Protein AF-A0A0W1DBP7-F1 (afdb_monomer)

Solvent-accessible surface area (backbone atoms only — not comparable to full-atom values): 7617 Å² total; per-residue (Å²): 140,69,66,87,92,62,94,79,90,61,62,26,74,44,66,66,58,43,44,64,75,72,58,44,74,89,83,44,68,94,63,86,86,74,84,48,80,44,69,78,95,61,90,70,92,75,86,72,64,90,73,64,76,81,68,60,58,95,81,39,76,88,51,51,82,49,32,64,56,40,52,46,50,53,54,48,40,57,60,72,68,49,84,80,83,87,79,79,66,71,64,87,64,51,80,85,83,69,69,35,28,36,49,69,74,90,71,71,78,86,125

Radius of gyration: 17.89 Å; Cα contacts (8 Å, |Δi|>4): 83; chains: 1; bounding box: 38×36×52 Å

Sequence (111 aa):
MSPTGIPMFYGAFDADTAWAENFDPALHAGQVASVGTFRPTRDLKVLDLAQLPPVPSIFDSERRNLLNTLRFLHRFADDVSKPIARDGREHMRRGSIAMATASVASDVARV

Foldseek 3Di:
DDFPPDDDADAALDPVVLCVQPDDCVVQPPHDADEAEDEDPDADDDDDLPDQDDQDDCPPPVCVVCNVVSVVSVVVSVVVPDRDDPPVPPPPGDDDHDYYHYNHPPPNPDD

Structure (mmCIF, N/CA/C/O backbone):
data_AF-A0A0W1DBP7-F1
#
_entry.id   AF-A0A0W1DBP7-F1
#
loop_
_atom_site.group_PDB
_atom_site.id
_atom_site.type_symbol
_atom_site.label_atom_id
_atom_site.label_alt_id
_atom_site.label_comp_id
_atom_site.label_asym_id
_atom_site.label_entity_id
_atom_site.label_seq_id
_atom_site.pdbx_PDB_ins_code
_atom_site.Cartn_x
_atom_site.Cartn_y
_atom_site.Cartn_z
_atom_site.occupancy
_atom_site.B_iso_or_equiv
_atom_site.auth_seq_id
_atom_site.auth_comp_id
_atom_site.auth_asym_id
_atom_site.auth_atom_id
_atom_site.pdbx_PDB_model_num
ATOM 1 N N . MET A 1 1 ? -3.987 10.185 -1.514 1.00 51.03 1 MET A N 1
ATOM 2 C CA . MET A 1 1 ? -4.416 11.381 -2.278 1.00 51.03 1 MET A CA 1
ATOM 3 C C . MET A 1 1 ? -5.568 10.988 -3.196 1.00 51.03 1 MET A C 1
ATOM 5 O O . MET A 1 1 ? -5.309 10.461 -4.264 1.00 51.03 1 MET A O 1
ATOM 9 N N . SER A 1 2 ? -6.823 11.209 -2.798 1.00 45.69 2 SER A N 1
ATOM 10 C CA . SER A 1 2 ? -7.975 11.103 -3.711 1.00 45.69 2 SER A CA 1
ATOM 11 C C . SER A 1 2 ? -8.434 12.495 -4.158 1.00 45.69 2 SER A C 1
ATOM 13 O O . SER A 1 2 ? -8.257 13.464 -3.404 1.00 45.69 2 SER A O 1
ATOM 15 N N . PRO A 1 3 ? -8.991 12.622 -5.373 1.00 48.91 3 PRO A N 1
ATOM 16 C CA . PRO A 1 3 ? -9.848 13.742 -5.735 1.00 48.91 3 PRO A CA 1
ATOM 17 C C . PRO A 1 3 ? -11.094 13.747 -4.845 1.00 48.91 3 PRO A C 1
ATOM 19 O O . PRO A 1 3 ? -11.616 12.690 -4.483 1.00 48.91 3 PRO A O 1
ATOM 22 N N . THR A 1 4 ? -11.581 14.931 -4.492 1.00 53.12 4 THR A N 1
ATOM 23 C CA . THR A 1 4 ? -12.847 15.079 -3.770 1.00 53.12 4 THR A CA 1
ATOM 24 C C . THR A 1 4 ? -13.982 14.450 -4.583 1.00 53.12 4 THR A C 1
ATOM 26 O O . THR A 1 4 ? -14.108 14.723 -5.773 1.00 53.12 4 THR A O 1
ATOM 29 N N . GLY A 1 5 ? -14.806 13.612 -3.947 1.00 61.38 5 GLY A N 1
ATOM 30 C CA . GLY A 1 5 ? -16.000 13.018 -4.565 1.00 61.38 5 GLY A CA 1
ATOM 31 C C . GLY A 1 5 ? -15.848 11.587 -5.092 1.00 61.38 5 GLY A C 1
ATOM 32 O O . GLY A 1 5 ? -16.846 11.008 -5.507 1.00 61.38 5 GLY A O 1
ATOM 33 N N . ILE A 1 6 ? -14.654 10.985 -5.038 1.00 71.06 6 ILE A N 1
ATOM 34 C CA . ILE A 1 6 ? -14.465 9.564 -5.375 1.00 71.06 6 ILE A CA 1
ATOM 35 C C . ILE A 1 6 ? -14.265 8.765 -4.079 1.00 71.06 6 ILE A C 1
ATOM 37 O O . ILE A 1 6 ? -13.284 9.018 -3.369 1.00 71.06 6 ILE A O 1
ATOM 41 N N . PRO A 1 7 ? -15.160 7.814 -3.742 1.00 69.56 7 PRO A N 1
ATOM 42 C CA . PRO A 1 7 ? -14.985 6.977 -2.563 1.00 69.56 7 PRO A CA 1
ATOM 43 C C . PRO A 1 7 ? -13.757 6.086 -2.753 1.00 69.56 7 PRO A C 1
ATOM 45 O O . PRO A 1 7 ? -13.618 5.410 -3.772 1.00 69.56 7 PRO A O 1
ATOM 48 N N . MET A 1 8 ? -12.860 6.087 -1.769 1.00 74.44 8 MET A N 1
ATOM 49 C CA . MET A 1 8 ? -11.694 5.209 -1.751 1.00 74.44 8 MET A CA 1
ATOM 50 C C . MET A 1 8 ? -11.635 4.456 -0.434 1.00 74.44 8 MET A C 1
ATOM 52 O O . MET A 1 8 ? -11.915 5.015 0.625 1.00 74.44 8 MET A O 1
ATOM 56 N N . PHE A 1 9 ? -11.243 3.192 -0.524 1.00 82.50 9 PHE A N 1
ATOM 57 C CA . PHE A 1 9 ? -10.995 2.334 0.619 1.00 82.50 9 PHE A CA 1
ATOM 58 C C . PHE A 1 9 ? -9.489 2.309 0.892 1.00 82.50 9 PHE A C 1
ATOM 60 O O . PHE A 1 9 ? -8.713 1.954 0.005 1.00 82.50 9 PHE A O 1
ATOM 67 N N . TYR A 1 10 ? -9.089 2.701 2.100 1.00 81.38 10 TYR A N 1
ATOM 68 C CA . TYR A 1 10 ? -7.719 2.567 2.587 1.00 81.38 10 TYR A CA 1
ATOM 69 C C . TYR A 1 10 ? -7.731 1.551 3.720 1.00 81.38 10 TYR A C 1
ATOM 71 O O . TYR A 1 10 ? -8.508 1.691 4.664 1.00 81.38 10 TYR A O 1
ATOM 79 N N . GLY A 1 11 ? -6.884 0.539 3.612 1.00 84.69 11 GLY A N 1
ATOM 80 C CA . GLY A 1 11 ? -6.753 -0.487 4.626 1.00 84.69 11 GLY A CA 1
ATOM 81 C C . GLY A 1 11 ? -5.366 -1.095 4.604 1.00 84.69 11 GLY A C 1
ATOM 82 O O . GLY A 1 11 ? -4.634 -0.945 3.627 1.00 84.69 11 GLY A O 1
ATOM 83 N N . ALA A 1 12 ? -5.040 -1.793 5.683 1.00 86.56 12 ALA A N 1
ATOM 84 C CA . ALA A 1 12 ? -3.792 -2.524 5.834 1.00 86.56 12 ALA A CA 1
ATOM 85 C C . ALA A 1 12 ? -4.054 -4.031 5.925 1.00 86.56 12 ALA A C 1
ATOM 87 O O . ALA A 1 12 ? -5.171 -4.461 6.245 1.00 86.56 12 ALA A O 1
ATOM 88 N N . PHE A 1 13 ? -3.012 -4.816 5.649 1.00 86.31 13 PHE A N 1
ATOM 89 C CA . PHE A 1 13 ? -3.043 -6.276 5.761 1.00 86.31 13 PHE A CA 1
ATOM 90 C C . PHE A 1 13 ? -3.002 -6.760 7.215 1.00 86.31 13 PHE A C 1
ATOM 92 O O . PHE A 1 13 ? -3.473 -7.860 7.503 1.00 86.31 13 PHE A O 1
ATOM 99 N N . ASP A 1 14 ? -2.495 -5.932 8.127 1.00 86.25 14 ASP A N 1
ATOM 100 C CA . ASP A 1 14 ? -2.421 -6.191 9.559 1.00 86.25 14 ASP A CA 1
ATOM 101 C C . ASP A 1 14 ? -2.948 -4.999 10.377 1.00 86.25 14 ASP A C 1
ATOM 103 O O . ASP A 1 14 ? -3.019 -3.858 9.910 1.00 86.25 14 ASP A O 1
ATOM 107 N N . ALA A 1 15 ? -3.388 -5.290 11.602 1.00 84.00 15 ALA A N 1
ATOM 108 C CA . ALA A 1 15 ? -4.020 -4.304 12.472 1.00 84.00 15 ALA A CA 1
ATOM 109 C C . ALA A 1 15 ? -3.020 -3.284 13.036 1.00 84.00 15 ALA A C 1
ATOM 111 O O . ALA A 1 15 ? -3.393 -2.127 13.227 1.00 84.00 15 ALA A O 1
ATOM 112 N N . ASP A 1 16 ? -1.768 -3.686 13.258 1.00 86.25 16 ASP A N 1
ATOM 113 C CA . ASP A 1 16 ? -0.735 -2.818 13.825 1.00 86.25 16 ASP A CA 1
ATOM 114 C C . ASP A 1 16 ? -0.360 -1.698 12.849 1.00 86.25 16 ASP A C 1
ATOM 116 O O . ASP A 1 16 ? -0.253 -0.539 13.252 1.00 86.25 16 ASP A O 1
ATOM 120 N N . THR A 1 17 ? -0.257 -2.007 11.555 1.00 84.25 17 THR A N 1
ATOM 121 C CA . THR A 1 17 ? -0.044 -1.018 10.494 1.00 84.25 17 THR A CA 1
ATOM 122 C C . THR A 1 17 ? -1.229 -0.062 10.393 1.00 84.25 17 THR A C 1
ATOM 124 O O . THR A 1 17 ? -1.035 1.152 10.402 1.00 84.25 17 THR A O 1
ATOM 127 N N . ALA A 1 18 ? -2.467 -0.575 10.385 1.00 83.88 18 ALA A N 1
ATOM 128 C CA . ALA A 1 18 ? -3.660 0.281 10.374 1.00 83.88 18 ALA A CA 1
ATOM 129 C C . ALA A 1 18 ? -3.700 1.225 11.590 1.00 83.88 18 ALA A C 1
ATOM 131 O O . ALA A 1 18 ? -4.031 2.407 11.461 1.00 83.88 18 ALA A O 1
ATOM 132 N N . TRP A 1 19 ? -3.327 0.713 12.766 1.00 82.88 19 TRP A N 1
ATOM 133 C CA . TRP A 1 19 ? -3.234 1.498 13.988 1.00 82.88 19 TRP A CA 1
ATOM 134 C C . TRP A 1 19 ? -2.144 2.567 13.895 1.00 82.88 19 TRP A C 1
ATOM 136 O O . TRP A 1 19 ? -2.419 3.736 14.149 1.00 82.88 19 TRP A O 1
ATOM 146 N N . ALA A 1 20 ? -0.925 2.203 13.497 1.00 82.31 20 ALA A N 1
ATOM 147 C CA . ALA A 1 20 ? 0.193 3.137 13.380 1.00 82.31 20 ALA A CA 1
ATOM 148 C C . ALA A 1 20 ? -0.090 4.256 12.362 1.00 82.31 20 ALA A C 1
ATOM 150 O O . ALA A 1 20 ? 0.274 5.416 12.587 1.00 82.31 20 ALA A O 1
ATOM 151 N N . GLU A 1 21 ? -0.781 3.935 11.266 1.00 79.62 21 GLU A N 1
ATOM 152 C CA . GLU A 1 21 ? -1.119 4.891 10.213 1.00 79.62 21 GLU A CA 1
ATOM 153 C C . GLU A 1 21 ? -2.224 5.875 10.607 1.00 79.62 21 GLU A C 1
ATOM 155 O O . GLU A 1 21 ? -2.184 7.027 10.164 1.00 79.62 21 GLU A O 1
ATOM 160 N N . ASN A 1 22 ? -3.174 5.474 11.458 1.00 77.69 22 ASN A N 1
ATOM 161 C CA . ASN A 1 22 ? -4.354 6.290 11.757 1.00 77.69 22 ASN A CA 1
ATOM 162 C C . ASN A 1 22 ? -4.443 6.782 13.210 1.00 77.69 22 ASN A C 1
ATOM 164 O O . ASN A 1 22 ? -5.210 7.701 13.487 1.00 77.69 22 ASN A O 1
ATOM 168 N N . PHE A 1 23 ? -3.698 6.202 14.148 1.00 79.31 23 PHE A N 1
ATOM 169 C CA . PHE A 1 23 ? -3.707 6.631 15.541 1.00 79.31 23 PHE A CA 1
ATOM 170 C C . PHE A 1 23 ? -2.504 7.528 15.840 1.00 79.31 23 PHE A C 1
ATOM 172 O O . PHE A 1 23 ? -1.348 7.219 15.546 1.00 79.31 23 PHE A O 1
ATOM 179 N N . ASP A 1 24 ? -2.794 8.664 16.456 1.00 80.44 24 ASP A N 1
ATOM 180 C CA . ASP A 1 24 ? -1.801 9.568 17.018 1.00 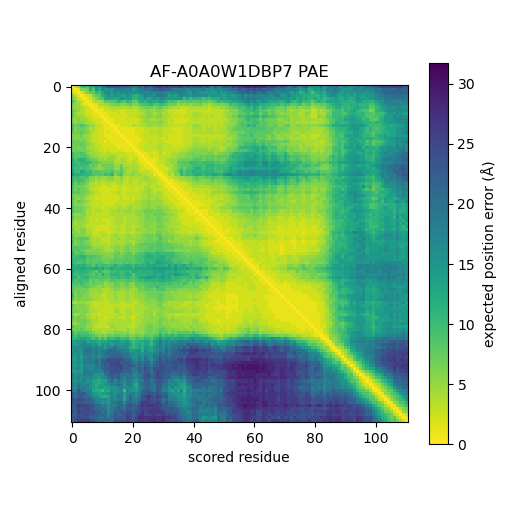80.44 24 ASP A CA 1
ATOM 181 C C . ASP A 1 24 ? -2.139 9.782 18.496 1.00 80.44 24 ASP A C 1
ATOM 183 O O . ASP A 1 24 ? -3.182 10.384 18.771 1.00 80.44 24 ASP A O 1
ATOM 187 N N . PRO A 1 25 ? -1.305 9.321 19.444 1.00 78.19 25 PRO A N 1
ATOM 188 C CA . PRO A 1 25 ? -1.581 9.468 20.870 1.00 78.19 25 PRO A CA 1
ATOM 189 C C . PRO A 1 25 ? -1.814 10.917 21.313 1.00 78.19 25 PRO A C 1
ATOM 191 O O . PRO A 1 25 ? -2.578 11.139 22.250 1.00 78.19 25 PRO A O 1
ATOM 194 N N . ALA A 1 26 ? -1.191 11.898 20.649 1.00 80.56 26 ALA A N 1
ATOM 195 C CA . ALA A 1 26 ? -1.347 13.310 20.989 1.00 80.56 26 ALA A CA 1
ATOM 196 C C . ALA A 1 26 ? -2.685 13.887 20.499 1.00 80.56 26 ALA A C 1
ATOM 198 O O . ALA A 1 26 ? -3.254 14.753 21.159 1.00 80.56 26 ALA A O 1
ATOM 199 N N . LEU A 1 27 ? -3.198 13.405 19.361 1.00 75.94 27 LEU A N 1
ATOM 200 C CA . LEU A 1 27 ? -4.445 13.902 18.759 1.00 75.94 27 LEU A CA 1
ATOM 201 C C . LEU A 1 27 ? -5.683 13.076 19.144 1.00 75.94 27 LEU A C 1
ATOM 203 O O . LEU A 1 27 ? -6.799 13.588 19.088 1.00 75.94 27 LEU A O 1
ATOM 207 N N . HIS A 1 28 ? -5.501 11.816 19.542 1.00 79.12 28 HIS A N 1
ATOM 208 C CA . HIS A 1 28 ? -6.583 10.844 19.750 1.00 79.12 28 HIS A CA 1
ATOM 209 C C . HIS A 1 28 ? -6.679 10.362 21.207 1.00 79.12 28 HIS A C 1
ATOM 211 O O . HIS A 1 28 ? -7.275 9.321 21.489 1.00 79.12 28 HIS A O 1
ATOM 217 N N . ALA A 1 29 ? -6.101 11.105 22.156 1.00 78.56 29 ALA A N 1
ATOM 218 C CA . ALA A 1 29 ? -6.192 10.787 23.578 1.00 78.56 29 ALA A CA 1
ATOM 219 C C . ALA A 1 29 ? -7.663 10.664 24.027 1.00 78.56 29 ALA A C 1
ATOM 221 O O . ALA A 1 29 ? -8.467 11.576 23.836 1.00 78.56 29 ALA A O 1
ATOM 222 N N . GLY A 1 30 ? -8.018 9.521 24.623 1.00 80.62 30 GLY A N 1
ATOM 223 C CA . GLY A 1 30 ? -9.380 9.235 25.093 1.00 80.62 30 GLY A CA 1
ATOM 224 C C . GLY A 1 30 ? -10.373 8.800 24.008 1.00 80.62 30 GLY A C 1
ATOM 225 O O . GLY A 1 30 ? -11.544 8.588 24.321 1.00 80.62 30 GLY A O 1
ATOM 226 N N . GLN A 1 31 ? -9.938 8.643 22.755 1.00 83.50 31 GLN A N 1
ATOM 227 C CA . GLN A 1 31 ? -10.774 8.107 21.681 1.00 83.50 31 GLN A CA 1
ATOM 228 C C . GLN A 1 31 ? -10.656 6.582 21.586 1.00 83.50 31 GLN A C 1
ATOM 230 O O . GLN A 1 31 ? -9.618 5.998 21.894 1.00 83.50 31 GLN A O 1
ATOM 235 N N . VAL A 1 32 ? -11.727 5.937 21.124 1.00 80.19 32 VAL A N 1
ATOM 236 C CA . VAL A 1 32 ? -11.763 4.496 20.852 1.00 80.19 32 VAL A CA 1
ATOM 237 C C . VAL A 1 32 ? -11.792 4.291 19.343 1.00 80.19 32 VAL A C 1
ATOM 239 O O . VAL A 1 32 ? -12.686 4.799 18.668 1.00 80.19 32 VAL A O 1
ATOM 242 N N . ALA A 1 33 ? -10.834 3.531 18.814 1.00 79.88 33 ALA A N 1
ATOM 243 C CA . ALA A 1 33 ? -10.856 3.091 17.425 1.00 79.88 33 ALA A CA 1
ATOM 244 C C . ALA A 1 33 ? -11.522 1.714 17.320 1.00 79.88 33 ALA A C 1
ATOM 246 O O . ALA A 1 33 ? -11.310 0.838 18.157 1.00 79.88 33 ALA A O 1
ATOM 247 N N . SER A 1 34 ? -12.322 1.523 16.273 1.00 83.88 34 SER A N 1
ATOM 248 C CA . SER A 1 34 ? -12.842 0.209 15.894 1.00 83.88 34 SER A CA 1
ATOM 249 C C . SER A 1 34 ? -12.036 -0.323 14.720 1.00 83.88 34 SER A C 1
ATOM 251 O O . SER A 1 34 ? -11.789 0.405 13.761 1.00 83.88 34 SER A O 1
ATOM 253 N N . VAL A 1 35 ? -11.653 -1.594 14.789 1.00 82.75 35 VAL A N 1
ATOM 254 C CA . VAL A 1 35 ? -10.909 -2.284 13.734 1.00 82.75 35 VAL A CA 1
ATOM 255 C C . VAL A 1 35 ? -11.761 -3.445 13.239 1.00 82.75 35 VAL A C 1
ATOM 257 O O . VAL A 1 35 ? -12.282 -4.219 14.039 1.00 82.75 35 VAL A O 1
ATOM 260 N N . GLY A 1 36 ? -11.928 -3.561 11.923 1.00 83.25 36 GLY A N 1
ATOM 261 C CA . GLY A 1 36 ? -12.732 -4.612 11.302 1.00 83.25 36 GLY A CA 1
ATOM 262 C C . GLY A 1 36 ? -12.040 -5.175 10.073 1.00 83.25 36 GLY A C 1
ATOM 263 O O . GLY A 1 36 ? -11.463 -4.408 9.312 1.00 83.25 36 GLY A O 1
ATOM 264 N N . THR A 1 37 ? -12.115 -6.498 9.895 1.00 86.62 37 THR A N 1
ATOM 265 C CA . THR A 1 37 ? -11.505 -7.208 8.762 1.00 86.62 37 THR A CA 1
ATOM 266 C C . THR A 1 37 ? -12.477 -7.336 7.595 1.00 86.62 37 THR A C 1
ATOM 268 O O . THR A 1 37 ? -13.620 -7.755 7.775 1.00 86.62 37 THR A O 1
ATOM 271 N N . PHE A 1 38 ? -12.008 -7.030 6.389 1.00 87.19 38 PHE A N 1
ATOM 272 C CA . PHE A 1 38 ? -12.791 -7.065 5.158 1.00 87.19 38 PHE A CA 1
ATOM 273 C C . PHE A 1 38 ? -12.207 -8.063 4.160 1.00 87.19 38 PHE A C 1
ATOM 275 O O . PHE A 1 38 ? -10.990 -8.162 4.005 1.00 87.19 38 PHE A O 1
ATOM 282 N N . ARG A 1 39 ? -13.094 -8.759 3.439 1.00 89.56 39 ARG A N 1
ATOM 283 C CA . ARG A 1 39 ? -12.755 -9.626 2.305 1.00 89.56 39 ARG A CA 1
ATOM 284 C C . ARG A 1 39 ? -13.495 -9.134 1.061 1.00 89.56 39 ARG A C 1
ATOM 286 O O . ARG A 1 39 ? -14.700 -8.886 1.153 1.00 89.56 39 ARG A O 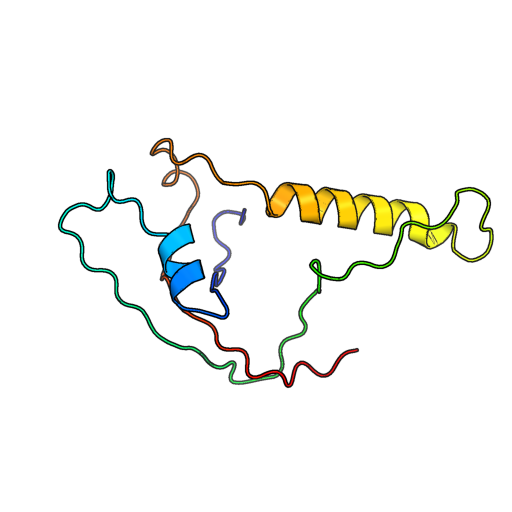1
ATOM 293 N N . PRO A 1 40 ? -12.830 -9.002 -0.098 1.00 89.25 40 PRO A N 1
ATOM 294 C CA . PRO A 1 40 ? -13.525 -8.615 -1.313 1.00 89.25 40 PRO A CA 1
ATOM 295 C C . PRO A 1 40 ? -14.505 -9.716 -1.743 1.00 89.25 40 PRO A C 1
ATOM 297 O O . PRO A 1 40 ? -14.231 -10.910 -1.625 1.00 89.25 40 PRO A O 1
ATOM 300 N N . THR A 1 41 ? -15.670 -9.310 -2.246 1.00 93.88 41 THR A N 1
ATOM 301 C CA . THR A 1 41 ? -16.716 -10.225 -2.740 1.00 93.88 41 THR A CA 1
ATOM 302 C C . THR A 1 41 ? -16.483 -10.684 -4.180 1.00 93.88 41 THR A C 1
ATOM 304 O O . THR A 1 41 ? -17.225 -11.518 -4.689 1.00 93.88 41 THR A O 1
ATOM 307 N N . ARG A 1 42 ? -15.462 -10.129 -4.835 1.00 92.31 42 ARG A N 1
ATOM 308 C CA . ARG A 1 42 ? -15.036 -10.415 -6.206 1.00 92.31 42 ARG A CA 1
ATOM 309 C C . ARG A 1 42 ? -13.533 -10.215 -6.325 1.00 92.31 42 ARG A C 1
ATOM 311 O O . ARG A 1 42 ? -12.951 -9.486 -5.522 1.00 92.31 42 ARG A O 1
ATOM 318 N N . ASP A 1 43 ? -12.945 -10.736 -7.387 1.00 93.19 43 ASP A N 1
ATOM 319 C CA . ASP A 1 43 ? -11.527 -10.523 -7.650 1.00 93.19 43 ASP A CA 1
ATOM 320 C C . ASP A 1 43 ? -11.223 -9.037 -7.891 1.00 93.19 43 ASP A C 1
ATOM 322 O O . ASP A 1 43 ? -11.981 -8.292 -8.538 1.00 93.19 43 ASP A O 1
ATOM 326 N N . LEU A 1 44 ? -10.099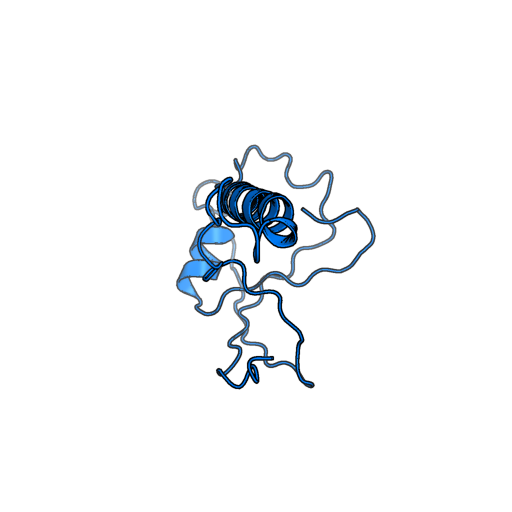 -8.596 -7.329 1.00 89.25 44 LEU A N 1
ATOM 327 C CA . LEU A 1 44 ? -9.587 -7.240 -7.463 1.00 89.25 44 LEU A CA 1
ATOM 328 C C . LEU A 1 44 ? -8.393 -7.252 -8.415 1.00 89.25 44 LEU A C 1
ATOM 330 O O . LEU A 1 44 ? -7.441 -7.999 -8.217 1.00 89.25 44 LEU A O 1
ATOM 334 N N . LYS A 1 45 ? -8.418 -6.376 -9.423 1.00 92.06 45 LYS A N 1
ATOM 335 C CA . LYS A 1 45 ? -7.220 -6.052 -10.202 1.00 92.06 45 LYS A CA 1
ATOM 336 C C . LYS A 1 45 ? -6.466 -4.963 -9.456 1.00 92.06 45 LYS A C 1
ATOM 338 O O . LYS A 1 45 ? -6.942 -3.831 -9.390 1.00 92.06 45 LYS A O 1
ATOM 343 N N . VAL A 1 46 ? -5.335 -5.329 -8.870 1.00 89.19 46 VAL A N 1
ATOM 344 C CA . VAL A 1 46 ? -4.513 -4.439 -8.048 1.00 89.19 46 VAL A CA 1
ATOM 345 C C . VAL A 1 46 ? -3.198 -4.185 -8.769 1.00 89.19 46 VAL A C 1
ATOM 347 O O . VAL A 1 46 ? -2.568 -5.119 -9.256 1.00 89.19 46 VAL A O 1
ATOM 350 N N . LEU A 1 47 ? -2.796 -2.917 -8.844 1.00 90.44 47 LEU A N 1
ATOM 351 C CA . LEU A 1 47 ? -1.463 -2.546 -9.302 1.00 90.44 47 LEU A CA 1
ATOM 352 C C . LEU A 1 47 ? -0.483 -2.715 -8.137 1.00 90.44 47 LEU A C 1
ATOM 354 O O . LEU A 1 47 ? -0.600 -2.007 -7.138 1.00 90.44 47 LEU A O 1
ATOM 358 N N . ASP A 1 48 ? 0.470 -3.633 -8.275 1.00 91.31 48 ASP A N 1
ATOM 359 C CA . ASP A 1 48 ? 1.524 -3.839 -7.283 1.00 91.31 48 ASP A CA 1
ATOM 360 C C . ASP A 1 48 ? 2.649 -2.809 -7.472 1.00 91.31 48 ASP A C 1
ATOM 362 O O . ASP A 1 48 ? 3.380 -2.829 -8.463 1.00 91.31 48 ASP A O 1
ATOM 366 N N . LEU A 1 49 ? 2.759 -1.883 -6.519 1.00 92.56 49 LEU A N 1
ATOM 367 C CA . LEU A 1 49 ? 3.834 -0.889 -6.451 1.00 92.56 49 LEU A CA 1
ATOM 368 C C . LEU A 1 49 ? 4.944 -1.286 -5.465 1.00 92.56 49 LEU A C 1
ATOM 370 O O . LEU A 1 49 ? 5.966 -0.607 -5.411 1.00 92.56 49 LEU A O 1
ATOM 374 N N . ALA A 1 50 ? 4.761 -2.365 -4.698 1.00 89.56 50 ALA A N 1
ATOM 375 C CA . ALA A 1 50 ? 5.744 -2.854 -3.735 1.00 89.56 50 ALA A CA 1
ATOM 376 C C . ALA A 1 50 ? 6.853 -3.672 -4.415 1.00 89.56 50 ALA A C 1
ATOM 378 O O . ALA A 1 50 ? 7.974 -3.731 -3.910 1.00 89.56 50 ALA A O 1
ATOM 379 N N . GLN A 1 51 ? 6.559 -4.294 -5.563 1.00 91.94 51 GLN A N 1
ATOM 380 C CA . GLN A 1 51 ? 7.506 -5.127 -6.314 1.00 91.94 51 GLN A CA 1
ATOM 381 C C . GLN A 1 51 ? 7.637 -4.691 -7.777 1.00 91.94 51 GLN A C 1
ATOM 383 O O . GLN A 1 51 ? 7.351 -5.440 -8.712 1.00 91.94 51 GLN A O 1
ATOM 388 N N . LEU A 1 52 ? 8.095 -3.458 -7.997 1.00 93.50 52 LEU A N 1
ATOM 389 C CA . LEU A 1 52 ? 8.325 -2.954 -9.349 1.00 93.50 52 LEU A CA 1
ATOM 390 C C . LEU A 1 52 ? 9.588 -3.569 -9.988 1.00 93.50 52 LEU A C 1
ATOM 392 O O . LEU A 1 52 ? 10.635 -3.642 -9.337 1.00 93.50 52 LEU A O 1
ATOM 396 N N . PRO A 1 53 ? 9.550 -3.939 -11.285 1.00 93.38 53 PRO A N 1
ATOM 397 C CA . PRO A 1 53 ? 10.741 -4.351 -12.023 1.00 93.38 53 PRO A CA 1
ATOM 398 C C . PRO A 1 53 ? 11.827 -3.265 -12.017 1.00 93.38 53 PRO A C 1
ATOM 400 O O . PRO A 1 53 ? 11.504 -2.072 -11.983 1.00 93.38 53 PRO A O 1
ATOM 403 N N . PRO A 1 54 ? 13.116 -3.634 -12.116 1.00 92.56 54 PRO A N 1
ATOM 404 C CA . PRO A 1 54 ? 14.190 -2.653 -12.183 1.00 92.56 54 PRO A CA 1
ATOM 405 C C . PRO A 1 54 ? 14.065 -1.789 -13.441 1.00 92.56 54 PRO A C 1
ATOM 407 O O . PRO A 1 54 ? 13.653 -2.253 -14.507 1.00 92.56 54 PRO A O 1
ATOM 410 N N . VAL A 1 55 ? 14.459 -0.522 -13.319 1.00 93.12 55 VAL A N 1
ATOM 411 C CA . VAL A 1 55 ? 14.505 0.398 -14.458 1.00 93.12 55 VAL A CA 1
ATOM 412 C C . VAL A 1 55 ? 15.563 -0.098 -15.456 1.00 93.12 55 VAL A C 1
ATOM 414 O O . VAL A 1 55 ? 16.718 -0.278 -15.062 1.00 93.12 55 VAL A O 1
ATOM 417 N N . PRO A 1 56 ? 15.208 -0.318 -16.737 1.00 91.69 56 PRO A N 1
ATOM 418 C CA . PRO A 1 56 ? 16.153 -0.799 -17.737 1.00 91.69 56 PRO A CA 1
ATOM 419 C C . PRO A 1 56 ? 17.236 0.242 -18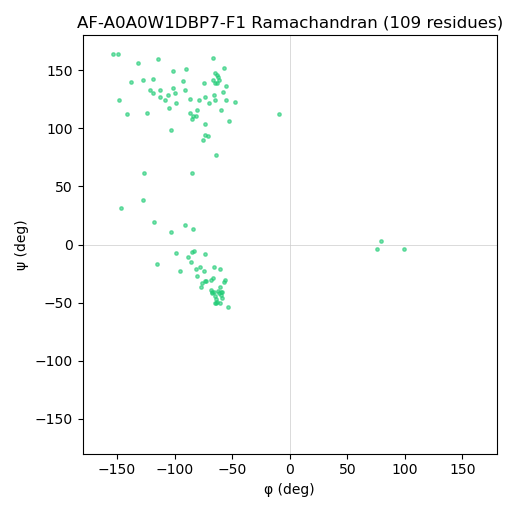.036 1.00 91.69 56 PRO A C 1
ATOM 421 O O . PRO A 1 56 ? 17.077 1.439 -17.790 1.00 91.69 56 PRO A O 1
ATOM 424 N N . SER A 1 57 ? 18.349 -0.214 -18.607 1.00 90.19 57 SER A N 1
ATOM 425 C CA . SER A 1 57 ? 19.406 0.682 -19.076 1.00 90.19 57 SER A CA 1
ATOM 426 C C . SER A 1 57 ? 18.911 1.550 -20.234 1.00 90.19 57 SER A C 1
ATOM 428 O O . SER A 1 57 ? 18.150 1.095 -21.085 1.00 90.19 57 SER A O 1
ATOM 430 N N . ILE A 1 58 ? 19.420 2.780 -20.342 1.00 89.06 58 ILE A N 1
ATOM 431 C CA . ILE A 1 58 ? 19.173 3.639 -21.512 1.00 89.06 58 ILE A CA 1
ATOM 432 C C . ILE A 1 58 ? 19.684 3.015 -22.818 1.00 89.06 58 ILE A C 1
ATOM 434 O O . ILE A 1 58 ? 19.215 3.385 -23.893 1.00 89.06 58 ILE A O 1
ATOM 438 N N . PHE A 1 59 ? 20.628 2.072 -22.726 1.00 91.00 59 PHE A N 1
ATOM 439 C CA . PHE A 1 59 ? 21.206 1.359 -23.862 1.00 91.00 59 PHE A CA 1
ATOM 440 C C . PHE A 1 59 ? 20.430 0.090 -24.245 1.00 91.00 59 PHE A C 1
ATOM 442 O O . PHE A 1 59 ? 20.665 -0.434 -25.330 1.00 91.00 59 PHE A O 1
ATOM 449 N N . ASP A 1 60 ? 19.478 -0.361 -23.422 1.00 89.06 60 ASP A N 1
ATOM 450 C CA . ASP A 1 60 ? 18.616 -1.508 -23.722 1.00 89.06 60 ASP A CA 1
ATOM 451 C C . ASP A 1 60 ? 17.585 -1.119 -24.794 1.00 89.06 60 ASP A C 1
ATOM 453 O O . ASP A 1 60 ? 16.624 -0.389 -24.539 1.00 89.06 60 ASP A O 1
ATOM 457 N N . SER A 1 61 ? 17.817 -1.564 -26.031 1.00 86.88 61 SER A N 1
ATOM 458 C CA . SER A 1 61 ? 16.942 -1.275 -27.169 1.00 86.88 61 SER A CA 1
ATOM 459 C C . SER A 1 61 ? 15.587 -1.952 -27.092 1.00 86.88 61 SER A C 1
ATOM 461 O O . SER A 1 61 ? 14.622 -1.391 -27.608 1.00 86.88 61 SER A O 1
ATOM 463 N N . GLU A 1 62 ? 15.510 -3.125 -26.470 1.00 90.88 62 GLU A N 1
ATOM 464 C CA . GLU A 1 62 ? 14.289 -3.929 -26.431 1.00 90.88 62 GLU A CA 1
ATOM 465 C C . GLU A 1 62 ? 13.296 -3.370 -25.416 1.00 90.88 62 GLU A C 1
ATOM 467 O O . GLU A 1 62 ? 12.092 -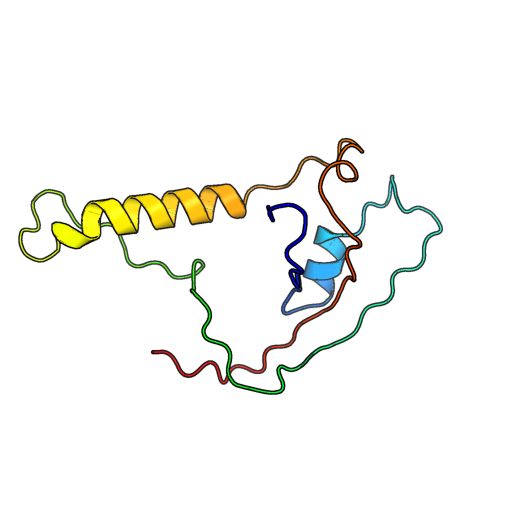3.349 -25.666 1.00 90.88 62 GLU A O 1
ATOM 472 N N . ARG A 1 63 ? 13.800 -2.859 -24.288 1.00 88.81 63 ARG A N 1
ATOM 473 C CA . ARG A 1 63 ? 12.974 -2.350 -23.178 1.00 88.81 63 ARG A CA 1
ATOM 474 C C . ARG A 1 63 ? 12.903 -0.829 -23.119 1.00 88.81 63 ARG A C 1
ATOM 476 O O . ARG A 1 63 ? 12.398 -0.262 -22.146 1.00 88.81 63 ARG A O 1
ATOM 483 N N . ARG A 1 64 ? 13.389 -0.144 -24.158 1.00 88.56 64 ARG A N 1
ATOM 484 C CA . ARG A 1 64 ? 13.457 1.325 -24.228 1.00 88.56 64 ARG A CA 1
ATOM 485 C C . ARG A 1 64 ? 12.086 1.991 -24.047 1.00 88.56 64 ARG A C 1
ATOM 487 O O . ARG A 1 64 ? 12.001 3.063 -23.451 1.00 88.56 64 ARG A O 1
ATOM 494 N N . ASN A 1 65 ? 11.013 1.341 -24.500 1.00 90.06 65 ASN A N 1
ATOM 495 C CA . ASN A 1 65 ? 9.627 1.789 -24.323 1.00 90.06 65 ASN A CA 1
ATOM 496 C C . ASN A 1 65 ? 9.155 1.769 -22.855 1.00 90.06 65 ASN A C 1
ATOM 498 O O . ASN A 1 65 ? 8.313 2.580 -22.478 1.00 90.06 65 ASN A O 1
ATOM 502 N N . LEU A 1 66 ? 9.699 0.880 -22.019 1.00 92.25 66 LEU A N 1
ATOM 503 C CA . LEU A 1 66 ? 9.330 0.748 -20.604 1.00 92.25 66 LEU A CA 1
ATOM 504 C C . LEU A 1 66 ? 10.105 1.700 -19.690 1.00 92.25 66 LEU A C 1
ATOM 506 O O . LEU A 1 66 ? 9.703 1.909 -18.546 1.00 92.25 66 LEU A O 1
ATOM 510 N N . LEU A 1 67 ? 11.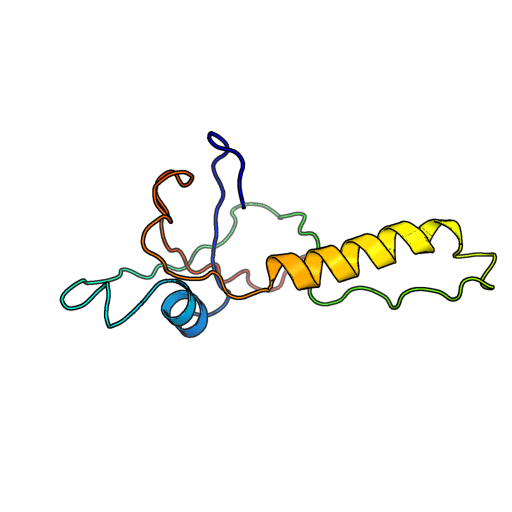198 2.290 -20.181 1.00 91.44 67 LEU A N 1
ATOM 511 C CA . LEU A 1 67 ? 12.109 3.112 -19.388 1.00 91.44 67 LEU A CA 1
ATOM 512 C C . LEU A 1 67 ? 11.383 4.244 -18.647 1.00 91.44 67 LEU A C 1
ATOM 514 O O . LEU A 1 67 ? 11.511 4.375 -17.431 1.00 91.44 67 LEU A O 1
ATOM 518 N N . ASN A 1 68 ? 10.614 5.060 -19.371 1.00 92.50 68 ASN A N 1
ATOM 519 C CA . ASN A 1 68 ? 9.926 6.210 -18.781 1.00 92.50 68 ASN A CA 1
ATOM 520 C C . ASN A 1 68 ? 8.813 5.774 -17.825 1.00 92.50 68 ASN A C 1
ATOM 522 O O . ASN A 1 68 ? 8.674 6.354 -16.750 1.00 92.50 68 ASN A O 1
ATOM 526 N N . THR A 1 69 ? 8.074 4.723 -18.183 1.00 93.75 69 THR A N 1
ATOM 527 C CA . THR A 1 69 ? 6.997 4.168 -17.358 1.00 93.75 69 THR A CA 1
ATOM 528 C C . THR A 1 69 ? 7.529 3.637 -16.034 1.00 93.75 69 THR A C 1
ATOM 530 O O . THR A 1 69 ? 7.019 4.010 -14.983 1.00 93.75 69 THR A O 1
ATOM 533 N N .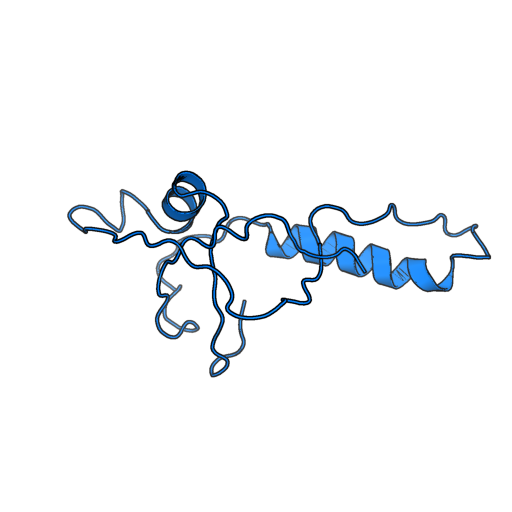 LEU A 1 70 ? 8.590 2.826 -16.053 1.00 94.69 70 LEU A N 1
ATOM 534 C CA . LEU A 1 70 ? 9.175 2.281 -14.827 1.00 94.69 70 LEU A CA 1
ATOM 535 C C . LEU A 1 70 ? 9.790 3.387 -13.966 1.00 94.69 70 LEU A C 1
ATOM 537 O O . LEU A 1 70 ? 9.570 3.403 -12.760 1.00 94.69 70 LEU A O 1
ATOM 541 N N . ARG A 1 71 ? 10.477 4.371 -14.562 1.00 94.50 71 ARG A N 1
ATOM 542 C CA . ARG A 1 71 ? 10.979 5.537 -13.808 1.00 94.50 71 ARG A CA 1
ATOM 543 C C . ARG A 1 71 ? 9.856 6.318 -13.135 1.00 94.50 71 ARG A C 1
ATOM 545 O O . ARG A 1 71 ? 10.035 6.774 -12.008 1.00 94.50 71 ARG A O 1
ATOM 552 N N . PHE A 1 72 ? 8.729 6.492 -13.823 1.00 95.25 72 PHE A N 1
ATOM 553 C CA . PHE A 1 72 ? 7.552 7.128 -13.249 1.00 95.25 72 PHE A CA 1
ATOM 554 C C . PHE A 1 72 ? 6.982 6.299 -12.098 1.00 95.25 72 PHE A C 1
ATOM 556 O O . PHE A 1 72 ? 6.790 6.852 -11.023 1.00 95.25 72 PHE A O 1
ATOM 563 N N . LEU A 1 73 ? 6.760 4.996 -12.293 1.00 95.69 73 LEU A N 1
ATOM 564 C CA . LEU A 1 73 ? 6.172 4.130 -11.270 1.00 95.69 73 LEU A CA 1
ATOM 565 C C . LEU A 1 73 ? 7.038 4.050 -10.013 1.00 95.69 73 LEU A C 1
ATOM 567 O O . LEU A 1 73 ? 6.491 4.156 -8.924 1.00 95.69 73 LEU A O 1
ATOM 571 N N . HIS A 1 74 ? 8.364 3.946 -10.154 1.00 95.81 74 HIS A N 1
ATOM 572 C CA . HIS A 1 74 ? 9.289 3.977 -9.013 1.00 95.81 74 HIS A CA 1
ATOM 573 C C . HIS A 1 74 ? 9.180 5.295 -8.242 1.00 95.81 74 HIS A C 1
ATOM 575 O O . HIS A 1 74 ? 8.949 5.290 -7.040 1.00 95.81 74 HIS A O 1
ATOM 581 N N . ARG A 1 75 ? 9.238 6.439 -8.938 1.00 94.50 75 ARG A N 1
ATOM 582 C CA . ARG A 1 75 ? 9.074 7.752 -8.288 1.00 94.50 75 ARG A CA 1
ATOM 583 C C . ARG A 1 75 ? 7.704 7.924 -7.646 1.00 94.50 75 ARG A C 1
ATOM 585 O O . ARG A 1 75 ? 7.597 8.497 -6.571 1.00 94.50 75 ARG A O 1
ATOM 592 N N . PHE A 1 76 ? 6.660 7.450 -8.314 1.00 93.38 76 PHE A N 1
ATOM 593 C CA . PHE A 1 76 ? 5.303 7.516 -7.804 1.00 93.38 76 PHE A CA 1
ATOM 594 C C . PHE A 1 76 ? 5.148 6.660 -6.545 1.00 93.38 76 PHE A C 1
ATOM 596 O O . PHE A 1 76 ? 4.58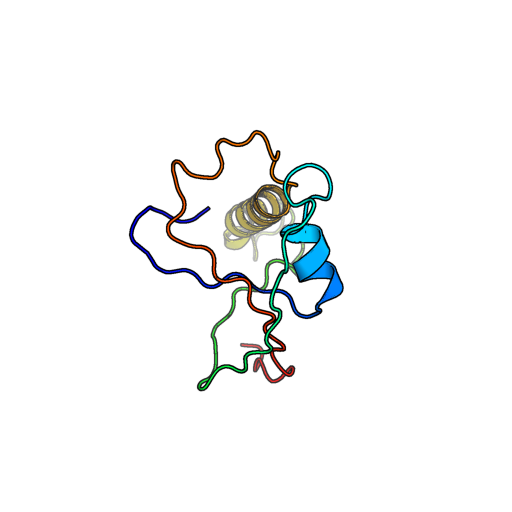2 7.144 -5.571 1.00 93.38 76 PHE A O 1
ATOM 603 N N . ALA A 1 77 ? 5.682 5.435 -6.544 1.00 93.06 77 ALA A N 1
ATOM 604 C CA . ALA A 1 77 ? 5.701 4.546 -5.385 1.00 93.06 77 ALA A CA 1
ATOM 605 C C . ALA A 1 77 ? 6.433 5.192 -4.199 1.00 93.06 77 ALA A C 1
ATOM 607 O O . ALA A 1 77 ? 5.885 5.230 -3.096 1.00 93.06 77 ALA A O 1
ATOM 608 N N . ASP A 1 78 ? 7.605 5.785 -4.439 1.00 91.56 78 ASP A N 1
ATOM 609 C CA . ASP A 1 78 ? 8.347 6.536 -3.421 1.00 91.56 78 ASP A CA 1
ATOM 610 C C . ASP A 1 78 ? 7.528 7.716 -2.880 1.00 91.56 78 ASP A C 1
ATOM 612 O O . ASP A 1 78 ? 7.479 7.946 -1.673 1.00 91.56 78 ASP A O 1
ATOM 616 N N . ASP A 1 79 ? 6.861 8.469 -3.756 1.00 88.94 79 ASP A N 1
ATOM 617 C CA . ASP A 1 79 ? 6.081 9.644 -3.371 1.00 88.94 79 ASP A CA 1
ATOM 618 C C . ASP A 1 79 ? 4.848 9.291 -2.534 1.00 88.94 79 ASP A C 1
ATOM 620 O O . ASP A 1 79 ? 4.562 9.986 -1.556 1.00 88.94 79 ASP A O 1
ATOM 624 N N . VAL A 1 80 ? 4.120 8.227 -2.884 1.00 84.19 80 VAL A N 1
ATOM 625 C CA . VAL A 1 80 ? 2.916 7.814 -2.139 1.00 84.19 80 VAL A CA 1
ATOM 626 C C . VAL A 1 80 ? 3.233 7.082 -0.837 1.00 84.19 80 VAL A C 1
ATOM 628 O O . VAL A 1 80 ? 2.370 7.041 0.036 1.00 84.19 80 VAL A O 1
ATOM 631 N N . SER A 1 81 ? 4.450 6.550 -0.695 1.00 85.38 81 SER A N 1
ATOM 632 C CA . SER A 1 81 ? 4.916 5.867 0.521 1.00 85.38 81 SER A CA 1
ATOM 633 C C . SER A 1 81 ? 5.479 6.827 1.574 1.00 85.38 81 SER A C 1
ATOM 635 O O . SER A 1 81 ? 5.815 6.411 2.682 1.00 85.38 81 SER A O 1
ATOM 637 N N . LYS A 1 82 ? 5.613 8.121 1.251 1.00 81.69 82 LYS A N 1
ATOM 638 C CA . LYS A 1 82 ? 6.108 9.123 2.202 1.00 81.69 82 LYS A CA 1
ATOM 639 C C . LYS A 1 82 ? 5.135 9.294 3.376 1.00 81.69 82 LYS A C 1
ATOM 641 O O . LYS A 1 82 ? 3.927 9.395 3.146 1.00 81.69 82 LYS A O 1
ATOM 646 N N . PRO A 1 83 ? 5.646 9.428 4.616 1.00 72.38 83 PRO A N 1
ATOM 647 C CA . PRO A 1 83 ? 4.820 9.769 5.765 1.00 72.38 83 PRO A CA 1
ATOM 648 C C . PRO A 1 83 ? 4.037 11.060 5.518 1.00 72.38 83 PRO A C 1
ATOM 650 O O . PRO A 1 83 ? 4.579 12.048 5.015 1.00 72.38 83 PRO A O 1
ATOM 653 N N . ILE A 1 84 ? 2.763 11.065 5.896 1.00 66.62 84 ILE A N 1
ATOM 654 C CA . ILE A 1 84 ? 1.925 12.262 5.828 1.00 66.62 84 ILE A CA 1
ATOM 655 C C . ILE A 1 84 ? 2.128 13.052 7.127 1.00 66.62 84 ILE A C 1
ATOM 657 O O . ILE A 1 84 ? 1.965 12.509 8.217 1.00 66.62 84 ILE A O 1
ATOM 661 N N . ALA A 1 85 ? 2.505 14.329 7.015 1.00 58.66 85 ALA A N 1
ATOM 662 C CA . ALA A 1 85 ? 2.634 15.215 8.169 1.00 58.66 85 ALA A CA 1
ATOM 663 C C . ALA A 1 85 ? 1.247 15.537 8.752 1.00 58.66 85 ALA A C 1
ATOM 665 O O . ALA A 1 85 ? 0.396 16.092 8.056 1.00 58.66 85 ALA A O 1
ATOM 666 N N . ARG A 1 86 ? 1.048 15.210 10.033 1.00 57.62 86 ARG A N 1
ATOM 667 C CA . ARG A 1 86 ? -0.227 15.336 10.754 1.00 57.62 86 ARG A CA 1
ATOM 668 C C . ARG A 1 86 ? -0.432 16.747 11.323 1.00 57.62 86 ARG A C 1
ATOM 670 O O . ARG A 1 86 ? -0.503 16.937 12.532 1.00 57.62 86 ARG A O 1
ATOM 677 N N . ASP A 1 87 ? -0.487 17.761 10.454 1.00 52.91 87 ASP A N 1
ATOM 678 C CA . ASP A 1 87 ? -0.579 19.189 10.834 1.00 52.91 87 ASP A CA 1
ATOM 679 C C . ASP A 1 87 ? -2.017 19.687 11.120 1.00 52.91 87 ASP A C 1
ATOM 681 O O . ASP A 1 87 ? -2.270 20.891 11.183 1.00 52.91 87 ASP A O 1
ATOM 685 N N . GLY A 1 88 ? -2.984 18.775 11.277 1.00 48.88 88 GLY A N 1
ATOM 686 C CA . GLY A 1 88 ? -4.387 19.105 11.556 1.00 48.88 88 GLY A CA 1
ATOM 687 C C . GLY A 1 88 ? -5.181 19.632 10.350 1.00 48.88 88 GLY A C 1
ATOM 688 O O . GLY A 1 88 ? -6.399 19.799 10.451 1.00 48.88 88 GLY A O 1
ATOM 689 N N . ARG A 1 89 ? -4.553 19.829 9.179 1.00 49.25 89 ARG A N 1
ATOM 690 C CA . ARG A 1 89 ? -5.238 20.235 7.931 1.00 49.25 89 ARG A CA 1
ATOM 691 C C . ARG A 1 89 ? -5.700 19.064 7.068 1.00 49.25 89 ARG A C 1
ATOM 693 O O . ARG A 1 89 ? -6.060 19.238 5.903 1.00 49.25 89 ARG A O 1
ATOM 700 N N . GLU A 1 90 ? -5.768 17.875 7.649 1.00 52.19 90 GLU A N 1
ATOM 701 C CA . GLU A 1 90 ? -6.180 16.647 6.965 1.00 52.19 90 GLU A CA 1
ATOM 702 C C . GLU A 1 90 ? -7.660 16.669 6.522 1.00 52.19 90 GLU A C 1
ATOM 704 O O . GLU A 1 90 ? -8.047 15.958 5.592 1.00 52.19 90 GLU A O 1
ATOM 709 N N . HIS A 1 91 ? -8.473 17.553 7.120 1.00 47.78 91 HIS A N 1
ATOM 710 C CA . HIS A 1 91 ? -9.921 17.663 6.904 1.00 47.78 91 HIS A CA 1
ATOM 711 C C . HIS A 1 91 ? -10.350 18.445 5.652 1.00 47.78 91 HIS A C 1
ATOM 713 O O . HIS A 1 91 ? -11.462 18.242 5.171 1.00 47.78 91 HIS A O 1
ATOM 719 N N . MET A 1 92 ? -9.512 19.315 5.071 1.00 36.72 92 MET A N 1
ATOM 720 C CA . MET A 1 92 ? -9.947 20.134 3.920 1.00 36.72 92 MET A CA 1
ATOM 721 C C . MET A 1 92 ? -10.070 19.346 2.605 1.00 36.72 92 MET A C 1
ATOM 723 O O . MET A 1 92 ? -10.572 19.876 1.615 1.00 36.72 92 MET A O 1
ATOM 727 N N . ARG A 1 93 ? -9.636 18.078 2.566 1.00 34.09 93 ARG A N 1
ATOM 728 C CA . ARG A 1 93 ? -9.675 17.267 1.339 1.00 34.09 93 ARG A CA 1
ATOM 729 C C . ARG A 1 93 ? -9.920 15.776 1.568 1.00 34.09 93 ARG A C 1
ATOM 731 O O . ARG A 1 93 ? -9.408 14.952 0.812 1.00 34.09 93 ARG A O 1
ATOM 738 N N . ARG A 1 94 ? -10.665 15.390 2.605 1.00 42.53 94 ARG A N 1
ATOM 739 C CA . ARG A 1 94 ? -11.047 13.985 2.812 1.00 42.53 94 ARG A CA 1
ATOM 740 C C . ARG A 1 94 ? -12.478 13.892 3.331 1.00 42.53 94 ARG A C 1
ATOM 742 O O . ARG A 1 94 ? -12.765 14.284 4.453 1.00 42.53 94 ARG A O 1
ATOM 749 N N . GLY A 1 95 ? -13.373 13.358 2.499 1.00 30.56 95 GLY A N 1
ATOM 750 C CA . GLY A 1 95 ? -14.615 12.771 2.996 1.00 30.56 95 GLY A CA 1
ATOM 751 C C . GLY A 1 95 ? -14.276 11.596 3.917 1.00 30.56 95 GLY A C 1
ATOM 752 O O . GLY A 1 95 ? -13.295 10.899 3.664 1.00 30.56 95 GLY A O 1
ATOM 753 N N . SER A 1 96 ? -15.051 11.451 4.993 1.00 27.67 96 SER A N 1
ATOM 754 C CA . SER A 1 96 ? -15.032 10.392 6.017 1.00 27.67 96 SER A CA 1
ATOM 755 C C . SER A 1 96 ? -14.126 9.184 5.723 1.00 27.67 96 SER A C 1
ATOM 757 O O . SER A 1 96 ? -14.417 8.382 4.834 1.00 27.67 96 SER A O 1
ATOM 759 N N . ILE A 1 97 ? -13.059 9.029 6.512 1.00 38.53 97 ILE A N 1
ATOM 760 C CA . ILE A 1 97 ? -12.216 7.827 6.535 1.00 38.53 97 ILE A CA 1
ATOM 761 C C . ILE A 1 97 ? -12.891 6.810 7.462 1.00 38.53 97 ILE A C 1
ATOM 763 O O . ILE A 1 97 ? -12.945 7.015 8.671 1.00 38.53 97 ILE A O 1
ATOM 767 N N . ALA A 1 98 ? -13.413 5.718 6.906 1.00 36.59 98 ALA A N 1
ATOM 768 C CA . ALA A 1 98 ? -13.688 4.515 7.682 1.00 36.59 98 ALA A CA 1
ATOM 769 C C . ALA A 1 98 ? -12.400 3.683 7.698 1.00 36.59 98 ALA A C 1
ATOM 771 O O . ALA A 1 98 ? -11.949 3.232 6.645 1.00 36.59 98 ALA A O 1
ATOM 772 N N . MET A 1 99 ? -11.780 3.543 8.871 1.00 40.38 99 MET A N 1
ATOM 773 C CA . MET A 1 99 ? -10.594 2.707 9.054 1.00 40.38 99 MET A CA 1
ATOM 774 C C . MET A 1 99 ? -11.017 1.238 9.016 1.00 40.38 99 MET A C 1
ATOM 776 O O . MET A 1 99 ? -11.944 0.830 9.716 1.00 40.38 99 MET A O 1
ATOM 780 N N . ALA A 1 100 ? -10.372 0.456 8.162 1.00 43.47 100 ALA A N 1
ATOM 781 C CA . ALA A 1 100 ? -10.786 -0.901 7.857 1.00 43.47 100 ALA A CA 1
ATOM 782 C C . ALA A 1 100 ? -9.552 -1.750 7.537 1.00 43.47 100 ALA A C 1
ATOM 784 O O . ALA A 1 100 ? -8.778 -1.397 6.651 1.00 43.47 100 ALA A O 1
ATOM 785 N N . THR A 1 101 ? -9.343 -2.866 8.236 1.00 35.94 101 THR A N 1
ATOM 786 C CA . THR A 1 101 ? -8.289 -3.822 7.874 1.00 35.94 101 THR A CA 1
ATOM 787 C C . THR A 1 101 ? -8.781 -4.666 6.705 1.00 35.94 101 THR A C 1
ATOM 789 O O . THR A 1 101 ? -9.835 -5.288 6.768 1.00 35.94 101 THR A O 1
ATOM 792 N N . ALA A 1 102 ? -8.049 -4.709 5.597 1.00 36.56 102 ALA A N 1
ATOM 793 C CA . ALA A 1 102 ? -8.344 -5.649 4.523 1.00 36.56 102 ALA A CA 1
ATOM 794 C C . ALA A 1 102 ? -7.325 -6.778 4.600 1.00 36.56 102 ALA A C 1
ATOM 796 O O . ALA A 1 102 ? -6.218 -6.667 4.083 1.00 36.56 102 ALA A O 1
ATOM 797 N N . SER A 1 103 ? -7.717 -7.893 5.217 1.00 31.86 103 SER A N 1
ATOM 798 C CA . SER A 1 103 ? -7.020 -9.151 4.975 1.00 31.86 103 SER A CA 1
ATOM 799 C C . SER A 1 103 ? -7.462 -9.639 3.598 1.00 31.86 103 SER A C 1
ATOM 801 O O . SER A 1 103 ? -8.474 -10.327 3.441 1.00 31.86 103 SER A O 1
ATOM 803 N N . VAL A 1 104 ? -6.734 -9.228 2.560 1.00 38.47 104 VAL A N 1
ATOM 804 C CA . VAL A 1 104 ? -6.819 -9.917 1.274 1.00 38.47 104 VAL A CA 1
ATOM 805 C C . VAL A 1 104 ? -6.073 -11.227 1.480 1.00 38.47 104 VAL A C 1
ATOM 807 O O . VAL A 1 104 ? -4.849 -11.271 1.382 1.00 38.47 104 VAL A O 1
ATOM 810 N N . ALA A 1 105 ? -6.809 -12.285 1.830 1.00 32.44 105 ALA A N 1
ATOM 811 C CA . ALA A 1 105 ? -6.310 -13.643 1.675 1.00 32.44 105 ALA A CA 1
ATOM 812 C C . ALA A 1 105 ? -5.733 -13.739 0.260 1.00 32.44 105 ALA A C 1
ATOM 814 O O . ALA A 1 105 ? -6.394 -13.373 -0.714 1.00 32.44 105 ALA A O 1
ATOM 815 N N . SER A 1 106 ? -4.459 -14.098 0.192 1.00 38.91 106 SER A N 1
ATOM 816 C CA . SER A 1 106 ? -3.612 -14.084 -0.989 1.00 38.91 106 SER A CA 1
ATOM 817 C C . SER A 1 106 ? -4.107 -15.068 -2.050 1.00 38.91 106 SER A C 1
ATOM 819 O O . SER A 1 106 ? -3.523 -16.125 -2.221 1.00 38.91 106 SER A O 1
ATOM 821 N N . ASP A 1 107 ? -5.161 -14.689 -2.762 1.00 36.94 107 ASP A N 1
ATOM 822 C CA . ASP A 1 107 ? -5.586 -15.249 -4.047 1.00 36.94 107 ASP A CA 1
ATOM 823 C C . ASP A 1 107 ? -5.753 -14.101 -5.055 1.00 36.94 107 ASP A C 1
ATOM 825 O O . ASP A 1 107 ? -6.660 -14.068 -5.884 1.00 36.94 107 ASP A O 1
ATOM 829 N N . VAL A 1 108 ? -4.854 -13.110 -4.999 1.00 41.84 108 VAL A N 1
ATOM 830 C CA . VAL A 1 108 ? -4.655 -12.219 -6.144 1.00 41.84 108 VAL A CA 1
ATOM 831 C C . VAL A 1 108 ? -3.957 -13.063 -7.201 1.00 41.84 108 VAL A C 1
ATOM 833 O O . VAL A 1 108 ? -2.735 -13.223 -7.181 1.00 41.84 108 VAL A O 1
ATOM 836 N N . ALA A 1 109 ? -4.751 -13.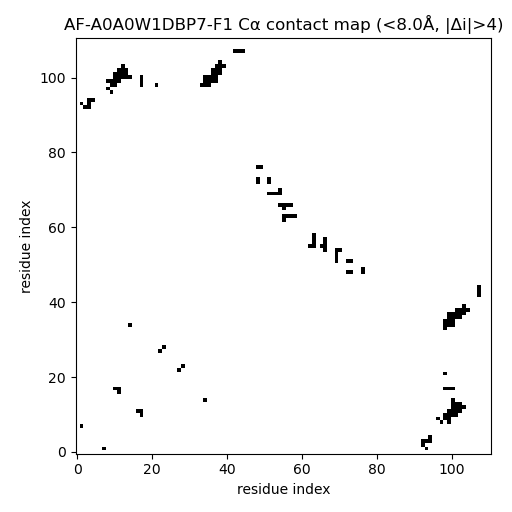662 -8.089 1.00 31.47 109 ALA A N 1
ATOM 837 C CA . ALA A 1 109 ? -4.253 -14.273 -9.307 1.00 31.47 109 ALA A CA 1
ATOM 838 C C . ALA A 1 109 ? -3.409 -13.223 -10.038 1.00 31.47 109 ALA A C 1
ATOM 840 O O . ALA A 1 109 ? -3.920 -12.226 -10.551 1.00 31.47 109 ALA A O 1
ATOM 841 N N . ARG A 1 110 ? -2.092 -13.430 -9.984 1.00 36.12 110 ARG A N 1
ATOM 842 C CA . ARG A 1 110 ? -1.084 -12.612 -10.648 1.00 36.12 110 ARG A CA 1
ATOM 843 C C . ARG A 1 110 ? -1.369 -12.669 -12.146 1.00 36.12 110 ARG A C 1
ATOM 845 O O . ARG A 1 110 ? -1.306 -13.750 -12.730 1.00 36.12 110 ARG A O 1
ATOM 852 N N . VAL A 1 111 ? -1.711 -11.528 -12.733 1.00 33.22 111 VAL A N 1
ATOM 853 C CA . VAL A 1 111 ? -1.755 -11.326 -14.187 1.00 33.22 111 VAL A CA 1
ATOM 854 C C . VAL A 1 111 ? -0.628 -10.384 -14.554 1.00 33.22 111 VAL A C 1
ATOM 856 O O . VAL A 1 111 ? -0.493 -9.362 -13.845 1.00 33.22 111 VAL A O 1
#

pLDDT: mean 73.75, std 21.34, range [27.67, 95.81]

Secondary structure (DSSP, 8-state):
-PPTT-------SSHHHHHHHH--TTTSTT------EE--SS-------SSPPPPPPTT-SSSTTTHHHHHHHHHHHHHHTSPPP--SGGGGG-------EE---S-----

Mean predicted aligned error: 10.76 Å